Protein AF-A0A1A8EBB9-F1 (afdb_monomer_lite)

Secondary structure (DSSP, 8-state):
-PPPPPPPPPPP---GGG-TTT----TT---SSEE----B-GGG----S-EEEEE-TTS-EEEEEESSSS-EEEEEESSTTSPBEEEEESSSSSGGGGGGGT-SSPPPP-----GGGSPP---EEESSTTPPPEE-

Organism: Nothobranchius kadleci (NCBI:txid1051664)

Structure (mmCIF, N/CA/C/O backbone):
data_AF-A0A1A8EBB9-F1
#
_entry.id   AF-A0A1A8EBB9-F1
#
loop_
_atom_site.group_PDB
_atom_site.id
_atom_site.type_symbol
_atom_site.label_atom_id
_atom_site.label_alt_id
_atom_site.label_comp_id
_atom_site.label_asym_id
_atom_site.label_entity_id
_atom_site.label_seq_id
_atom_site.pdbx_PDB_ins_code
_atom_site.Cartn_x
_atom_site.Cartn_y
_atom_site.Cartn_z
_atom_site.occupancy
_atom_site.B_iso_or_equiv
_atom_site.auth_seq_id
_atom_site.auth_comp_id
_atom_site.auth_asym_id
_atom_site.auth_atom_id
_atom_site.pdbx_PDB_model_num
ATOM 1 N N . VAL A 1 1 ? 10.785 33.507 10.508 1.00 47.97 1 VAL A N 1
ATOM 2 C CA . VAL A 1 1 ? 9.485 33.448 9.800 1.00 47.97 1 VAL A CA 1
ATOM 3 C C . VAL A 1 1 ? 9.617 32.380 8.728 1.00 47.97 1 VAL A C 1
ATOM 5 O O . VAL A 1 1 ? 10.434 32.559 7.837 1.00 47.97 1 VAL A O 1
ATOM 8 N N . PHE A 1 2 ? 8.946 31.236 8.869 1.00 54.59 2 PHE A N 1
ATOM 9 C CA . PHE A 1 2 ? 8.956 30.201 7.828 1.00 54.59 2 PHE A CA 1
ATOM 10 C C . PHE A 1 2 ? 8.008 30.642 6.705 1.00 54.59 2 PHE A C 1
ATOM 12 O O . PHE A 1 2 ? 6.863 30.994 6.981 1.00 54.59 2 PHE A O 1
ATOM 19 N N . GLY A 1 3 ? 8.512 30.719 5.470 1.00 63.44 3 GLY A N 1
ATOM 20 C CA . GLY A 1 3 ? 7.738 31.148 4.303 1.00 63.44 3 GLY A CA 1
ATOM 21 C C . GLY A 1 3 ? 6.659 30.131 3.930 1.00 63.44 3 GLY A C 1
ATOM 22 O O . GLY A 1 3 ? 6.873 28.925 4.039 1.00 63.44 3 GLY A O 1
ATOM 23 N N . LEU A 1 4 ? 5.499 30.620 3.494 1.00 72.06 4 LEU A N 1
ATOM 24 C CA . LEU A 1 4 ? 4.437 29.792 2.923 1.00 72.06 4 LEU A CA 1
ATOM 25 C C . LEU A 1 4 ? 4.851 29.330 1.519 1.00 72.06 4 LEU A C 1
ATOM 27 O O . LEU A 1 4 ? 5.282 30.141 0.700 1.00 72.06 4 LEU A O 1
ATOM 31 N N . GLY A 1 5 ? 4.736 28.026 1.255 1.00 75.75 5 GLY A N 1
ATOM 32 C CA . GLY A 1 5 ? 4.920 27.466 -0.084 1.00 75.75 5 GLY A CA 1
ATOM 33 C C . GLY A 1 5 ? 3.820 27.926 -1.055 1.00 75.75 5 GLY A C 1
ATOM 34 O O . GLY A 1 5 ? 2.767 28.386 -0.610 1.00 75.75 5 GLY A O 1
ATOM 35 N N . PRO A 1 6 ? 4.046 27.820 -2.375 1.00 80.75 6 PRO A N 1
ATOM 36 C CA . PRO A 1 6 ? 3.064 28.217 -3.379 1.00 80.75 6 PRO A CA 1
ATOM 37 C C . PRO A 1 6 ? 1.777 27.389 -3.270 1.00 80.75 6 PRO A C 1
ATOM 39 O O . PRO A 1 6 ? 1.810 26.205 -2.931 1.00 80.75 6 PRO A O 1
ATOM 42 N N . PHE A 1 7 ? 0.642 28.011 -3.589 1.00 78.06 7 PHE A N 1
ATOM 43 C CA . PHE A 1 7 ? -0.645 27.324 -3.660 1.00 78.06 7 PHE A CA 1
ATOM 44 C C . PHE A 1 7 ? -0.638 26.305 -4.808 1.00 78.06 7 PHE A C 1
ATOM 46 O O . PHE A 1 7 ? -0.289 26.642 -5.938 1.00 78.06 7 PHE A O 1
ATOM 53 N N . SER A 1 8 ? -1.022 25.059 -4.522 1.00 80.69 8 SER A N 1
ATOM 54 C CA . SER A 1 8 ? -1.249 24.027 -5.536 1.00 80.69 8 SER A CA 1
ATOM 55 C C . SER A 1 8 ? -2.730 23.956 -5.904 1.00 80.69 8 SER A C 1
ATOM 57 O O . SER A 1 8 ? -3.585 24.138 -5.038 1.00 80.69 8 SER A O 1
ATOM 59 N N . GLU A 1 9 ? -3.038 23.619 -7.156 1.00 83.56 9 GLU A N 1
ATOM 60 C CA . GLU A 1 9 ? -4.413 23.343 -7.586 1.00 83.56 9 GLU A CA 1
ATOM 61 C C . GLU A 1 9 ? -5.034 22.176 -6.805 1.00 83.56 9 GLU A C 1
ATOM 63 O O . GLU A 1 9 ? -4.383 21.161 -6.532 1.00 83.56 9 GLU A O 1
ATOM 68 N N . THR A 1 10 ? -6.313 22.313 -6.455 1.00 79.25 10 THR A N 1
ATOM 69 C CA . THR A 1 10 ? -7.089 21.244 -5.821 1.00 79.25 10 THR A CA 1
ATOM 70 C C . THR A 1 10 ? -7.615 20.287 -6.881 1.00 79.25 10 THR A C 1
ATOM 72 O O . THR A 1 10 ? -8.433 20.668 -7.717 1.00 79.25 10 THR A O 1
ATOM 75 N N . LEU A 1 11 ? -7.174 19.033 -6.822 1.00 73.00 11 LEU A N 1
ATOM 76 C CA . LEU A 1 11 ? -7.644 17.961 -7.696 1.00 73.00 11 LEU A CA 1
ATOM 77 C C . LEU A 1 11 ? -8.769 17.183 -7.012 1.00 73.00 11 LEU A C 1
ATOM 79 O O . LEU A 1 11 ? -8.608 16.723 -5.882 1.00 73.00 11 LEU A O 1
ATOM 83 N N . THR A 1 12 ? -9.891 17.019 -7.713 1.00 73.94 12 THR A N 1
ATOM 84 C CA . THR A 1 12 ? -10.962 16.103 -7.307 1.00 73.94 12 THR A CA 1
ATOM 85 C C . THR A 1 12 ? -10.745 14.760 -7.993 1.00 73.94 12 THR A C 1
ATOM 87 O O . THR A 1 12 ? -10.496 14.693 -9.195 1.00 73.94 12 THR A O 1
ATOM 90 N N . TYR A 1 13 ? -10.784 13.682 -7.219 1.00 67.19 13 TYR A N 1
ATOM 91 C CA . TYR A 1 13 ? -10.704 12.317 -7.723 1.00 67.19 13 TYR A CA 1
ATOM 92 C C . TYR A 1 13 ? -11.538 11.412 -6.823 1.00 67.19 13 TYR A C 1
ATOM 94 O O . TYR A 1 13 ? -11.715 11.699 -5.641 1.00 67.19 13 TYR A O 1
ATOM 102 N N . VAL A 1 14 ? -12.066 10.341 -7.405 1.00 67.31 14 VAL A N 1
ATOM 103 C CA . VAL A 1 14 ? -12.767 9.281 -6.679 1.00 67.31 14 VAL A CA 1
ATOM 104 C C . VAL A 1 14 ? -11.806 8.111 -6.595 1.00 67.31 14 VAL A C 1
ATOM 106 O O . VAL A 1 14 ? -11.289 7.660 -7.619 1.00 67.31 14 VAL A O 1
ATOM 109 N N . THR A 1 15 ? -11.507 7.664 -5.381 1.00 71.75 15 THR A N 1
ATOM 110 C CA . THR A 1 15 ? -10.640 6.503 -5.180 1.00 71.75 15 THR A CA 1
ATOM 111 C C . THR A 1 15 ? -11.437 5.215 -5.261 1.00 71.75 15 THR A C 1
ATOM 113 O O . THR A 1 15 ? -12.652 5.213 -5.086 1.00 71.75 15 THR A O 1
ATOM 116 N N . GLU A 1 16 ? -10.751 4.092 -5.475 1.00 70.19 16 GLU A N 1
ATOM 117 C CA . GLU A 1 16 ? -11.391 2.774 -5.398 1.00 70.19 16 GLU A CA 1
ATOM 118 C C . GLU A 1 16 ? -12.050 2.547 -4.025 1.00 70.19 16 GLU A C 1
ATOM 120 O O . GLU A 1 16 ? -13.074 1.882 -3.935 1.00 70.19 16 GLU A O 1
ATOM 125 N N . SER A 1 17 ? -11.507 3.134 -2.953 1.00 67.31 17 SER A N 1
ATOM 126 C CA . SER A 1 17 ? -12.098 3.033 -1.613 1.00 67.31 17 SER A CA 1
ATOM 127 C C . SER A 1 17 ? -13.224 4.045 -1.346 1.00 67.31 17 SER A C 1
ATOM 129 O O . SER A 1 17 ? -13.880 3.959 -0.308 1.00 67.31 17 SER A O 1
ATOM 131 N N . ASP A 1 18 ? -13.462 4.992 -2.260 1.00 69.12 18 ASP A N 1
ATOM 132 C CA . ASP A 1 18 ? -14.579 5.947 -2.207 1.00 69.12 18 ASP A CA 1
ATOM 133 C C . ASP A 1 18 ? -15.809 5.477 -2.986 1.00 69.12 18 ASP A C 1
ATOM 135 O O . ASP A 1 18 ? -16.841 6.148 -2.954 1.00 69.12 18 ASP A O 1
ATOM 139 N N . ASP A 1 19 ? -15.720 4.342 -3.681 1.00 68.75 19 ASP A N 1
ATOM 140 C CA . ASP A 1 19 ? -16.850 3.774 -4.403 1.00 68.75 19 ASP A CA 1
ATOM 141 C C . ASP A 1 19 ? -17.898 3.223 -3.407 1.00 68.75 19 ASP A C 1
ATOM 143 O O . ASP A 1 19 ? -17.621 2.260 -2.675 1.00 68.75 19 ASP A O 1
ATOM 147 N N . PRO A 1 20 ? -19.120 3.789 -3.377 1.00 67.06 20 PRO A N 1
ATOM 148 C CA . PRO A 1 20 ? -20.170 3.366 -2.455 1.00 67.06 20 PRO A CA 1
ATOM 149 C C . PRO A 1 20 ? -20.662 1.936 -2.715 1.00 67.06 20 PRO A C 1
ATOM 151 O O . PRO A 1 20 ? -21.256 1.330 -1.825 1.00 67.06 20 PRO A O 1
ATOM 154 N N . PHE A 1 21 ? -20.414 1.370 -3.902 1.00 65.00 21 PHE A N 1
ATOM 155 C CA . PHE A 1 21 ? -20.717 -0.033 -4.194 1.00 65.00 21 PHE A CA 1
ATOM 156 C C . PHE A 1 21 ? -19.678 -0.998 -3.608 1.00 65.00 21 PHE A C 1
ATOM 158 O O . PHE A 1 21 ? -19.942 -2.199 -3.508 1.00 65.00 21 PHE A O 1
ATOM 165 N N . LEU A 1 22 ? -18.498 -0.495 -3.228 1.00 60.56 22 LEU A N 1
ATOM 166 C CA . LEU A 1 22 ? -17.404 -1.290 -2.673 1.00 60.56 22 LEU A CA 1
ATOM 167 C C . LEU A 1 22 ? -17.383 -1.250 -1.143 1.00 60.56 22 LEU A C 1
ATOM 169 O O . LEU A 1 22 ? -17.108 -2.277 -0.512 1.00 60.56 22 LEU A O 1
ATOM 173 N N . ILE A 1 23 ? -17.675 -0.089 -0.547 1.00 60.12 23 ILE A N 1
ATOM 174 C CA . ILE A 1 23 ? -17.685 0.115 0.905 1.00 60.12 23 ILE A CA 1
ATOM 175 C C . ILE A 1 23 ? -18.845 1.045 1.283 1.00 60.12 23 ILE A C 1
ATOM 177 O O . ILE A 1 23 ? -18.873 2.214 0.904 1.00 60.12 23 ILE A O 1
ATOM 181 N N . GLU A 1 24 ? -19.777 0.549 2.097 1.00 58.16 24 GLU A N 1
ATOM 182 C CA . GLU A 1 24 ? -20.805 1.392 2.705 1.00 58.16 24 GLU A CA 1
ATOM 183 C C . GLU A 1 24 ? -20.168 2.175 3.865 1.00 58.16 24 GLU A C 1
ATOM 185 O O . GLU A 1 24 ? -19.823 1.612 4.906 1.00 58.16 24 GLU A O 1
ATOM 190 N N . ARG A 1 25 ? -19.926 3.477 3.664 1.00 58.59 25 ARG A N 1
ATOM 191 C CA . ARG A 1 25 ? -19.374 4.344 4.713 1.00 58.59 25 ARG A CA 1
ATOM 192 C C . ARG A 1 25 ? -20.414 4.518 5.826 1.00 58.59 25 ARG A C 1
ATOM 194 O O . ARG A 1 25 ? -21.530 4.947 5.527 1.00 58.59 25 ARG A O 1
ATOM 201 N N . PRO A 1 26 ? -20.066 4.289 7.105 1.00 55.91 26 PRO A N 1
ATOM 202 C CA . PRO A 1 26 ? -20.957 4.634 8.203 1.00 55.91 26 PRO A CA 1
ATOM 203 C C . PRO A 1 26 ? -21.285 6.137 8.174 1.00 55.91 26 PRO A C 1
ATOM 205 O O . PRO A 1 26 ? -20.384 6.947 7.908 1.00 55.91 26 PRO A O 1
ATOM 208 N N . PRO A 1 27 ? -22.531 6.551 8.470 1.00 52.09 27 PRO A N 1
ATOM 209 C CA . PRO A 1 27 ? -22.857 7.960 8.663 1.00 52.09 27 PRO A CA 1
ATOM 210 C C . PRO A 1 27 ? -21.965 8.527 9.777 1.00 52.09 27 PRO A C 1
ATOM 212 O O . PRO A 1 27 ? -22.028 8.066 10.912 1.00 52.09 27 PRO A O 1
ATOM 215 N N . GLY A 1 28 ? -21.095 9.488 9.450 1.00 59.66 28 GLY A N 1
ATOM 216 C CA . GLY A 1 28 ? -20.062 9.995 10.370 1.00 59.66 28 GLY A CA 1
ATOM 217 C C . GLY A 1 28 ? -18.620 9.623 10.000 1.00 59.66 28 GLY A C 1
ATOM 218 O O . GLY A 1 28 ? -17.699 10.144 10.619 1.00 59.66 28 GLY A O 1
ATOM 219 N N . GLY A 1 29 ? -18.415 8.811 8.955 1.00 54.78 29 GLY A N 1
ATOM 220 C CA . GLY A 1 29 ? -17.121 8.646 8.288 1.00 54.78 29 GLY A CA 1
ATOM 221 C C . GLY A 1 29 ? -16.074 7.889 9.103 1.00 54.78 29 GLY A C 1
ATOM 222 O O . GLY A 1 29 ? -14.992 8.421 9.343 1.00 54.78 29 GLY A O 1
ATOM 223 N N . GLU A 1 30 ? -16.364 6.650 9.514 1.00 56.44 30 GLU A N 1
ATOM 224 C CA . GLU A 1 30 ? -15.314 5.793 10.079 1.00 56.44 30 GLU A CA 1
ATOM 225 C C . GLU A 1 30 ? -14.159 5.570 9.077 1.00 56.44 30 GLU A C 1
ATOM 227 O O . GLU A 1 30 ? -14.375 5.593 7.858 1.00 56.44 30 GLU A O 1
ATOM 232 N N . PRO A 1 31 ? -12.919 5.357 9.560 1.00 59.66 31 PRO A N 1
ATOM 233 C CA . PRO A 1 31 ? -11.763 5.174 8.691 1.00 59.66 31 PRO A CA 1
ATOM 234 C C . PRO A 1 31 ? -11.888 3.905 7.834 1.00 59.66 31 PRO A C 1
ATOM 236 O O . PRO A 1 31 ? -12.122 2.820 8.356 1.00 59.66 31 PRO A O 1
ATOM 239 N N . ILE A 1 32 ? -11.614 4.024 6.528 1.00 77.44 32 ILE A N 1
ATOM 240 C CA . ILE A 1 32 ? -11.479 2.890 5.583 1.00 77.44 32 ILE A CA 1
ATOM 241 C C . ILE A 1 32 ? -10.457 1.851 6.090 1.00 77.44 32 ILE A C 1
ATOM 243 O O . ILE A 1 32 ? -10.563 0.655 5.815 1.00 77.44 32 ILE A O 1
ATOM 247 N N . TRP A 1 33 ? -9.452 2.325 6.827 1.00 88.12 33 TRP A N 1
ATOM 248 C CA . TRP A 1 33 ? -8.387 1.523 7.411 1.00 88.12 33 TRP A CA 1
ATOM 249 C C . TRP A 1 33 ? -8.723 1.107 8.836 1.00 88.12 33 TRP A C 1
ATOM 251 O O . TRP A 1 33 ? -8.835 1.943 9.731 1.00 88.12 33 TRP A O 1
ATOM 261 N N . ILE A 1 34 ? -8.782 -0.200 9.063 1.00 90.62 34 ILE A N 1
ATOM 262 C CA . ILE A 1 34 ? -9.085 -0.775 10.371 1.00 90.62 34 ILE A CA 1
ATOM 263 C C . ILE A 1 34 ? -7.778 -1.253 11.012 1.00 90.62 34 ILE A C 1
ATOM 265 O O . ILE A 1 34 ? -6.999 -1.940 10.342 1.00 90.62 34 ILE A O 1
ATOM 269 N N . PRO A 1 35 ? -7.510 -0.933 12.293 1.00 94.81 35 PRO A N 1
ATOM 270 C CA . PRO A 1 35 ? -6.394 -1.523 13.022 1.00 94.81 35 PRO A CA 1
ATOM 271 C C . PRO A 1 35 ? -6.533 -3.049 13.053 1.00 94.81 35 PRO A C 1
ATOM 273 O O . PRO A 1 35 ? -7.519 -3.579 13.565 1.00 94.81 35 PRO A O 1
ATOM 276 N N . PHE A 1 36 ? -5.557 -3.767 12.505 1.00 95.50 36 PHE A N 1
ATOM 277 C CA . PHE A 1 36 ? -5.599 -5.226 12.448 1.00 95.50 36 PHE A CA 1
ATOM 278 C C . PHE A 1 36 ? -4.192 -5.799 12.364 1.00 95.50 36 PHE A C 1
ATOM 280 O O . PHE A 1 36 ? -3.419 -5.445 11.475 1.00 95.50 36 PHE A O 1
ATOM 287 N N . THR A 1 37 ? -3.868 -6.709 13.279 1.00 96.44 37 THR A N 1
ATOM 288 C CA . THR A 1 37 ? -2.596 -7.429 13.261 1.00 96.44 37 THR A CA 1
ATOM 289 C C . THR A 1 37 ? -2.699 -8.622 12.320 1.00 96.44 37 THR A C 1
ATOM 291 O O . THR A 1 37 ? -3.345 -9.618 12.642 1.00 96.44 37 THR A O 1
ATOM 294 N N . PHE A 1 38 ? -2.039 -8.531 11.170 1.00 96.25 38 PHE A N 1
ATOM 295 C CA . PHE A 1 38 ? -1.969 -9.606 10.190 1.00 96.25 38 PHE A CA 1
ATOM 296 C C . PHE A 1 38 ? -0.614 -10.318 10.229 1.00 96.25 38 PHE A C 1
ATOM 298 O O . PHE A 1 38 ? 0.397 -9.794 10.703 1.00 96.25 38 PHE A O 1
ATOM 305 N N . LYS A 1 39 ? -0.588 -11.553 9.723 1.00 95.75 39 LYS A N 1
ATOM 306 C CA . LYS A 1 39 ? 0.647 -12.333 9.592 1.00 95.75 39 LYS A CA 1
ATOM 307 C C . LYS A 1 39 ? 1.352 -11.948 8.297 1.00 95.75 39 LYS A C 1
ATOM 309 O O . LYS A 1 39 ? 0.720 -11.935 7.251 1.00 95.75 39 LYS A O 1
ATOM 314 N N . TYR A 1 40 ? 2.651 -11.689 8.353 1.00 94.81 40 TYR A N 1
ATOM 315 C CA . TYR A 1 40 ? 3.510 -11.478 7.186 1.00 94.81 40 TYR A CA 1
ATOM 316 C C . TYR A 1 40 ? 4.905 -12.045 7.476 1.00 94.81 40 TYR A C 1
ATOM 318 O O . TYR A 1 40 ? 5.231 -12.323 8.631 1.00 94.81 40 TYR A O 1
ATOM 326 N N . ASN A 1 41 ? 5.738 -12.226 6.448 1.00 91.31 41 ASN A N 1
ATOM 327 C CA . ASN A 1 41 ? 7.114 -12.685 6.647 1.00 91.31 41 ASN A CA 1
ATOM 328 C C . ASN A 1 41 ? 8.000 -11.534 7.182 1.00 91.31 41 ASN A C 1
ATOM 330 O O . ASN A 1 41 ? 8.265 -10.586 6.432 1.00 91.31 41 ASN A O 1
ATOM 334 N N . PRO A 1 42 ? 8.504 -11.604 8.432 1.00 87.56 42 PRO A N 1
ATOM 335 C CA . PRO A 1 42 ? 9.306 -10.535 9.025 1.00 87.56 42 PRO A CA 1
ATOM 336 C C . PRO A 1 42 ? 10.678 -10.370 8.361 1.00 87.56 42 PRO A C 1
ATOM 338 O O . PRO A 1 42 ? 11.266 -9.300 8.457 1.00 87.56 42 PRO A O 1
ATOM 341 N N . ILE A 1 43 ? 11.186 -11.378 7.643 1.00 86.62 43 ILE A N 1
ATOM 342 C CA . ILE A 1 43 ? 12.446 -11.261 6.888 1.00 86.62 43 ILE A CA 1
ATOM 343 C C . ILE A 1 43 ? 12.305 -10.207 5.784 1.00 86.62 43 ILE A C 1
ATOM 345 O O . ILE A 1 43 ? 13.262 -9.523 5.440 1.00 86.62 43 ILE A O 1
ATOM 349 N N . HIS A 1 44 ? 11.095 -10.026 5.251 1.00 81.81 44 HIS A N 1
ATOM 350 C CA . HIS A 1 44 ? 10.856 -9.119 4.135 1.00 81.81 44 HIS A CA 1
ATOM 351 C C . HIS A 1 44 ? 10.602 -7.678 4.597 1.00 81.81 44 HIS A C 1
ATOM 353 O O . HIS A 1 44 ? 10.330 -6.818 3.762 1.00 81.81 44 HIS A O 1
ATOM 359 N N . SER A 1 45 ? 10.607 -7.372 5.897 1.00 86.44 45 SER A N 1
ATOM 360 C CA . SER A 1 45 ? 10.339 -6.015 6.376 1.00 86.44 45 SER A CA 1
ATOM 361 C C . SER A 1 45 ? 11.008 -5.708 7.705 1.00 86.44 45 SER A C 1
ATOM 363 O O . SER A 1 45 ? 10.868 -6.440 8.675 1.00 86.44 45 SER A O 1
ATOM 365 N N . SER A 1 46 ? 11.647 -4.545 7.785 1.00 87.56 46 SER A N 1
ATOM 366 C CA . SER A 1 46 ? 12.125 -3.978 9.047 1.00 87.56 46 SER A CA 1
ATOM 367 C C . SER A 1 46 ? 11.045 -3.207 9.820 1.00 87.56 46 SER A C 1
ATOM 369 O O . SER A 1 46 ? 11.302 -2.747 10.933 1.00 87.56 46 SER A O 1
ATOM 371 N N . CYS A 1 47 ? 9.843 -3.051 9.256 1.00 92.38 47 CYS A N 1
ATOM 372 C CA . CYS A 1 47 ? 8.757 -2.275 9.847 1.00 92.38 47 CYS A CA 1
ATOM 373 C C . CYS A 1 47 ? 8.085 -3.081 10.963 1.00 92.38 47 CYS A C 1
ATOM 375 O O . CYS A 1 47 ? 7.715 -4.233 10.763 1.00 92.38 47 CYS A O 1
ATOM 377 N N . LYS A 1 48 ? 7.937 -2.481 12.147 1.00 93.44 48 LYS A N 1
ATOM 378 C CA . LYS A 1 48 ? 7.411 -3.151 13.354 1.00 93.44 48 LYS A CA 1
ATOM 379 C C . LYS A 1 48 ? 6.314 -2.353 14.067 1.00 93.44 48 LYS A C 1
ATOM 381 O O . LYS A 1 48 ? 5.967 -2.671 15.199 1.00 93.44 48 LYS A O 1
ATOM 386 N N . GLY A 1 49 ? 5.823 -1.284 13.444 1.00 95.44 49 GLY A N 1
ATOM 387 C CA . GLY A 1 49 ? 4.820 -0.397 14.021 1.00 95.44 49 GLY A CA 1
ATOM 388 C C . GLY A 1 49 ? 3.393 -0.922 13.884 1.00 95.44 49 GLY A C 1
ATOM 389 O O . GLY A 1 49 ? 3.155 -2.090 13.567 1.00 95.44 49 GLY A O 1
ATOM 390 N N . SER A 1 50 ? 2.440 -0.018 14.118 1.00 97.06 50 SER A N 1
ATOM 391 C CA . SER A 1 50 ? 1.008 -0.291 14.002 1.00 97.06 50 SER A CA 1
ATOM 392 C C . SER A 1 50 ? 0.640 -0.844 12.627 1.00 97.06 50 SER A C 1
ATOM 394 O O . SER A 1 50 ? 1.243 -0.485 11.610 1.00 97.06 50 SER A O 1
ATOM 396 N N . GLN A 1 51 ? -0.363 -1.718 12.619 1.00 97.25 51 GLN A N 1
ATOM 397 C CA . GLN A 1 51 ? -0.827 -2.415 11.430 1.00 97.25 51 GLN A CA 1
ATOM 398 C C . GLN A 1 51 ? -2.274 -2.054 11.134 1.00 97.25 51 GLN A C 1
ATOM 400 O O . GLN A 1 51 ? -3.107 -2.012 12.044 1.00 97.25 51 GLN A O 1
ATOM 405 N N . TYR A 1 52 ? -2.557 -1.822 9.859 1.00 96.00 52 TYR A N 1
ATOM 406 C CA . TYR A 1 52 ? -3.892 -1.492 9.385 1.00 96.00 52 TYR A CA 1
ATOM 407 C C . TYR A 1 52 ? -4.211 -2.294 8.137 1.00 96.00 52 TYR A C 1
ATOM 409 O O . TYR A 1 52 ? -3.320 -2.584 7.338 1.00 96.00 52 TYR A O 1
ATOM 417 N N . VAL A 1 53 ? -5.483 -2.621 7.955 1.00 94.69 53 VAL A N 1
ATOM 418 C CA . VAL A 1 53 ? -5.978 -3.303 6.761 1.00 94.69 53 VAL A CA 1
ATOM 419 C C . VAL A 1 53 ? -7.156 -2.555 6.169 1.00 94.69 53 VAL A C 1
ATOM 421 O O . VAL A 1 53 ? -7.944 -1.944 6.890 1.00 94.69 53 VAL A O 1
ATOM 424 N N . LYS A 1 54 ? -7.296 -2.656 4.852 1.00 90.44 54 LYS A N 1
ATOM 425 C CA . LYS A 1 54 ? -8.515 -2.287 4.142 1.00 90.44 54 LYS A CA 1
ATOM 426 C C . LYS A 1 54 ? -8.866 -3.344 3.107 1.00 90.44 54 LYS A C 1
ATOM 428 O O . LYS A 1 54 ? -8.000 -4.070 2.607 1.00 90.44 54 LYS A O 1
ATOM 433 N N . ARG A 1 55 ? -10.148 -3.423 2.771 1.00 87.00 55 ARG A N 1
ATOM 434 C CA . ARG A 1 55 ? -10.644 -4.285 1.698 1.00 87.00 55 ARG A CA 1
ATOM 435 C C . ARG A 1 55 ? -10.511 -3.573 0.351 1.00 87.00 55 ARG A C 1
ATOM 437 O O . ARG A 1 55 ? -10.671 -2.362 0.280 1.00 87.00 55 ARG A O 1
ATOM 444 N N . THR A 1 56 ? -10.228 -4.331 -0.704 1.00 80.44 56 THR A N 1
ATOM 445 C CA . THR A 1 56 ? -10.170 -3.844 -2.093 1.00 80.44 56 THR A CA 1
ATOM 446 C C . THR A 1 56 ? -11.277 -4.457 -2.944 1.00 80.44 56 THR A C 1
ATOM 448 O O . THR A 1 56 ? -11.881 -5.470 -2.571 1.00 80.44 56 THR A O 1
ATOM 451 N N . TRP A 1 57 ? -11.499 -3.888 -4.127 1.00 74.75 57 TRP A N 1
ATOM 452 C CA . TRP A 1 57 ? -12.508 -4.357 -5.077 1.00 74.75 57 TRP A CA 1
ATOM 453 C C . TRP A 1 57 ? -12.188 -5.710 -5.715 1.00 74.75 57 TRP A C 1
ATOM 455 O O . TRP A 1 57 ? -13.094 -6.489 -6.007 1.00 74.75 57 TRP A O 1
ATOM 465 N N . TYR A 1 58 ? -10.904 -6.063 -5.817 1.00 73.00 58 TYR A N 1
ATOM 466 C CA . TYR A 1 58 ? -10.445 -7.368 -6.306 1.00 73.00 58 TYR A CA 1
ATOM 467 C C . TYR A 1 58 ? -10.703 -8.523 -5.324 1.00 73.00 58 TYR A C 1
ATOM 469 O O . TYR A 1 58 ? -10.135 -9.602 -5.476 1.00 73.00 58 TYR A O 1
ATOM 477 N N . ARG A 1 59 ? -11.522 -8.306 -4.283 1.00 83.00 59 ARG A N 1
ATOM 478 C CA . ARG A 1 59 ? -11.765 -9.252 -3.178 1.00 83.00 59 ARG A CA 1
ATOM 479 C C . ARG A 1 59 ? -10.490 -9.643 -2.422 1.00 83.00 59 ARG A C 1
ATOM 481 O O . ARG A 1 59 ? -10.450 -10.700 -1.805 1.00 83.00 59 ARG A O 1
ATOM 488 N N . LYS A 1 60 ? -9.487 -8.765 -2.431 1.00 89.38 60 LYS A N 1
ATOM 489 C CA . LYS A 1 60 ? -8.242 -8.887 -1.664 1.00 89.38 60 LYS A CA 1
ATOM 490 C C . LYS A 1 60 ? -8.203 -7.859 -0.538 1.00 89.38 60 LYS A C 1
ATOM 492 O O . LYS A 1 60 ? -8.964 -6.885 -0.542 1.00 89.38 60 LYS A O 1
ATOM 497 N N . PHE A 1 61 ? -7.288 -8.043 0.397 1.00 93.06 61 PHE A N 1
ATOM 498 C CA . PHE A 1 61 ? -6.992 -7.106 1.471 1.00 93.06 61 PHE A CA 1
ATOM 499 C C . PHE A 1 61 ? -5.632 -6.466 1.238 1.00 93.06 61 PHE A C 1
ATOM 501 O O . PHE A 1 61 ? -4.655 -7.158 0.958 1.00 93.06 61 PHE A O 1
ATOM 508 N N . VAL A 1 62 ? -5.568 -5.147 1.395 1.00 94.81 62 VAL A N 1
ATOM 509 C CA . VAL A 1 62 ? -4.300 -4.421 1.486 1.00 94.81 62 VAL A CA 1
ATOM 510 C C . VAL A 1 62 ? -4.006 -4.210 2.960 1.00 94.81 62 VAL A C 1
ATOM 512 O O . VAL A 1 62 ? -4.865 -3.745 3.708 1.00 94.81 62 VAL A O 1
ATOM 515 N N . GLY A 1 63 ? -2.797 -4.568 3.375 1.00 95.88 63 GLY A N 1
ATOM 516 C CA . GLY A 1 63 ? -2.284 -4.347 4.719 1.00 95.88 63 GLY A CA 1
ATOM 517 C C . GLY A 1 63 ? -1.122 -3.365 4.694 1.00 95.88 63 GLY A C 1
ATOM 518 O O . GLY A 1 63 ? -0.300 -3.400 3.781 1.00 95.88 63 GLY A O 1
ATOM 5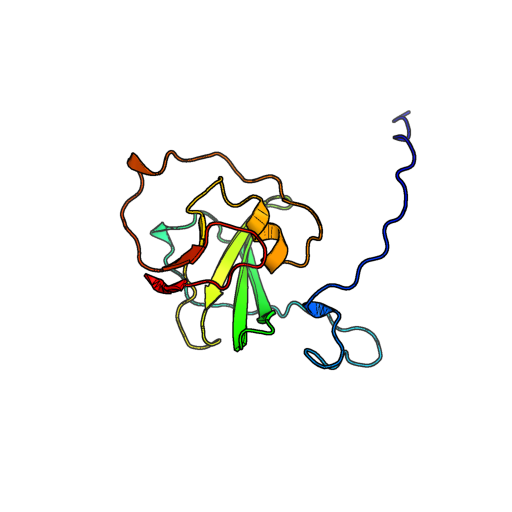19 N N . VAL A 1 64 ? -1.020 -2.502 5.699 1.00 96.50 64 VAL A N 1
ATOM 520 C CA . VAL A 1 64 ? 0.143 -1.632 5.898 1.00 96.50 64 VAL A CA 1
ATOM 521 C C . VAL A 1 64 ? 0.749 -1.851 7.274 1.00 96.50 64 VAL A C 1
ATOM 523 O O . VAL A 1 64 ? 0.030 -1.985 8.262 1.00 96.50 64 VAL A O 1
ATOM 526 N N . VAL A 1 65 ? 2.080 -1.862 7.338 1.00 97.06 65 VAL A N 1
ATOM 527 C CA . VAL A 1 65 ? 2.847 -1.862 8.592 1.00 97.06 65 VAL A CA 1
ATOM 528 C C . VAL A 1 65 ? 3.659 -0.578 8.654 1.00 97.06 65 VAL A C 1
ATOM 530 O O . VAL A 1 65 ? 4.468 -0.311 7.761 1.00 97.06 65 VAL A O 1
ATOM 533 N N . LEU A 1 66 ? 3.464 0.224 9.701 1.00 95.44 66 LEU A N 1
ATOM 534 C CA . LEU A 1 66 ? 4.226 1.459 9.880 1.00 95.44 66 LEU A CA 1
ATOM 535 C C . LEU A 1 66 ? 5.685 1.148 10.246 1.00 95.44 66 LEU A C 1
ATOM 537 O O . LEU A 1 66 ? 5.972 0.302 11.092 1.00 95.44 66 LEU A O 1
ATOM 541 N N . CYS A 1 67 ? 6.623 1.848 9.617 1.00 92.31 67 CYS A N 1
ATOM 542 C CA . CYS A 1 67 ? 8.053 1.767 9.923 1.00 92.31 67 CYS A CA 1
ATOM 543 C C . CYS A 1 67 ? 8.470 2.957 10.801 1.00 92.31 67 CYS A C 1
ATOM 545 O O . CYS A 1 67 ? 9.261 2.802 11.726 1.00 92.31 67 CYS A O 1
ATOM 547 N N . ASN A 1 68 ? 7.926 4.142 10.503 1.00 91.00 68 ASN A N 1
ATOM 548 C CA . ASN A 1 68 ? 8.027 5.379 11.280 1.00 91.00 68 ASN A CA 1
ATOM 549 C C . ASN A 1 68 ? 6.893 6.343 10.855 1.00 91.00 68 ASN A C 1
ATOM 551 O O . ASN A 1 68 ? 5.978 5.934 10.142 1.00 91.00 68 ASN A O 1
ATOM 555 N N . SER A 1 69 ? 6.944 7.615 11.267 1.00 87.62 69 SER A N 1
ATOM 556 C CA . SER A 1 69 ? 5.912 8.620 10.952 1.00 87.62 69 SER A CA 1
ATOM 557 C C . SER A 1 69 ? 5.784 8.976 9.465 1.00 87.62 69 SER A C 1
ATOM 559 O O . SER A 1 69 ? 4.770 9.544 9.073 1.00 87.62 69 SER A O 1
ATOM 561 N N . LEU A 1 70 ? 6.788 8.660 8.643 1.00 87.75 70 LEU A N 1
ATOM 562 C CA . LEU A 1 70 ? 6.854 9.029 7.224 1.00 87.75 70 LEU A CA 1
ATOM 563 C C . LEU A 1 70 ? 6.923 7.820 6.282 1.00 87.75 70 LEU A C 1
ATOM 565 O O . LEU A 1 70 ? 6.874 7.992 5.066 1.00 87.75 70 LEU A O 1
ATOM 569 N N . ARG A 1 71 ? 7.074 6.602 6.813 1.00 90.00 71 ARG A N 1
ATOM 570 C CA . ARG A 1 71 ? 7.287 5.391 6.017 1.00 90.00 71 ARG A CA 1
ATOM 571 C C . ARG A 1 71 ? 6.463 4.233 6.551 1.00 90.00 71 ARG A C 1
ATOM 573 O O . ARG A 1 71 ? 6.486 3.935 7.744 1.00 90.00 71 ARG A O 1
ATOM 580 N N . TYR A 1 72 ? 5.821 3.531 5.631 1.00 93.50 72 TYR A N 1
ATOM 581 C CA . TYR A 1 72 ? 5.114 2.279 5.858 1.00 93.50 72 TYR A CA 1
ATOM 582 C C . TYR A 1 72 ? 5.479 1.283 4.754 1.00 93.50 72 TYR A C 1
ATOM 584 O O . TYR A 1 72 ? 6.016 1.665 3.712 1.00 93.50 72 TYR A O 1
ATOM 592 N N . LYS A 1 73 ? 5.204 0.000 4.989 1.00 94.19 73 LYS A N 1
ATOM 593 C CA . LYS A 1 73 ? 5.288 -1.047 3.969 1.00 94.19 73 LYS A CA 1
ATOM 594 C C . LYS A 1 73 ? 3.895 -1.576 3.650 1.00 94.19 73 LYS A C 1
ATOM 596 O O . LYS A 1 73 ? 3.128 -1.843 4.571 1.00 94.19 73 LYS A O 1
ATOM 601 N N . ILE A 1 74 ? 3.610 -1.736 2.360 1.00 94.88 74 ILE A N 1
ATOM 602 C CA . ILE A 1 74 ? 2.359 -2.282 1.829 1.00 94.88 74 ILE A CA 1
ATOM 603 C C . ILE A 1 74 ? 2.512 -3.794 1.629 1.00 94.88 74 ILE A C 1
ATOM 605 O O . ILE A 1 74 ? 3.546 -4.272 1.158 1.00 94.88 74 ILE A O 1
ATOM 609 N N . PHE A 1 75 ? 1.469 -4.528 1.987 1.00 95.94 75 PHE A N 1
ATOM 610 C CA . PHE A 1 75 ? 1.313 -5.959 1.787 1.00 95.94 75 PHE A CA 1
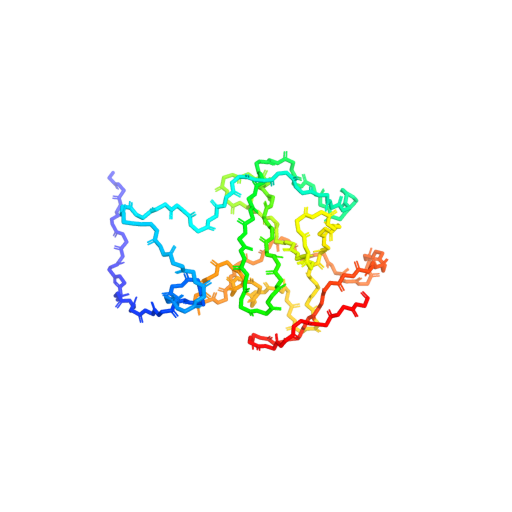ATOM 611 C C . PHE A 1 75 ? -0.072 -6.253 1.212 1.00 95.94 75 PHE A C 1
ATOM 613 O O . PHE A 1 75 ? -0.989 -5.435 1.322 1.00 95.94 75 PHE A O 1
ATOM 620 N N . MET A 1 76 ? -0.244 -7.446 0.655 1.00 96.06 76 MET A N 1
ATOM 621 C CA . MET A 1 76 ? -1.525 -7.907 0.134 1.00 96.06 76 MET A CA 1
ATOM 622 C C . MET A 1 76 ? -1.822 -9.339 0.576 1.00 96.06 76 MET A C 1
ATOM 624 O O . MET A 1 76 ? -0.917 -10.165 0.661 1.00 96.06 76 MET A O 1
ATOM 628 N N . GLY A 1 77 ? -3.087 -9.631 0.864 1.00 95.56 77 GLY A N 1
ATOM 629 C CA . GLY A 1 77 ? -3.559 -10.963 1.241 1.00 95.56 77 GLY A CA 1
ATOM 630 C C . GLY A 1 77 ? -4.942 -11.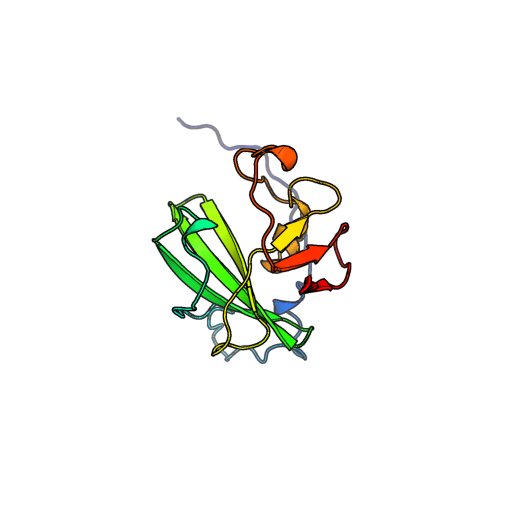257 0.663 1.00 95.56 77 GLY A C 1
ATOM 631 O O . GLY A 1 77 ? -5.721 -10.340 0.409 1.00 95.56 77 GLY A O 1
ATOM 632 N N . ASP A 1 78 ? -5.268 -12.534 0.468 1.00 94.19 78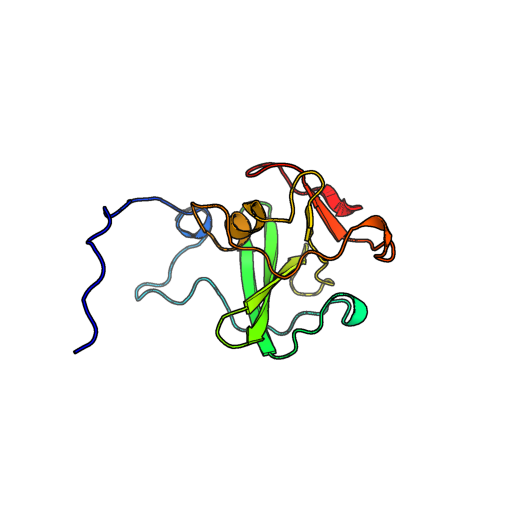 ASP A N 1
ATOM 633 C CA . ASP A 1 78 ? -6.602 -12.950 0.000 1.00 94.19 78 ASP A CA 1
ATOM 634 C C . ASP A 1 78 ? -7.662 -12.899 1.110 1.00 94.19 78 ASP A C 1
ATOM 636 O O . ASP A 1 78 ? -8.853 -12.750 0.844 1.00 94.19 78 ASP A O 1
ATOM 640 N N . GLY A 1 79 ? -7.243 -12.975 2.375 1.00 92.56 79 GLY A N 1
ATOM 641 C CA . GLY A 1 79 ? -8.142 -12.966 3.522 1.00 92.56 79 GLY A CA 1
ATOM 642 C C . GLY A 1 79 ? -7.449 -12.529 4.805 1.00 92.56 79 GLY A C 1
ATOM 643 O O . GLY A 1 79 ? -6.242 -12.670 4.955 1.00 92.56 79 GLY A O 1
ATOM 644 N N . LEU A 1 80 ? -8.229 -12.047 5.776 1.00 92.88 80 LEU A N 1
ATOM 645 C CA . LEU A 1 80 ? -7.711 -11.591 7.076 1.00 92.88 80 LEU A CA 1
ATOM 646 C C . LEU A 1 80 ? -7.041 -12.700 7.907 1.00 92.88 80 LEU A C 1
ATOM 648 O O . LEU A 1 80 ? -6.256 -12.409 8.804 1.00 92.88 80 LEU A O 1
ATOM 652 N N . ARG A 1 81 ? -7.380 -13.969 7.646 1.00 92.75 81 ARG A N 1
ATOM 653 C CA . ARG A 1 81 ? -6.800 -15.137 8.334 1.00 92.75 81 ARG A CA 1
ATOM 654 C C . ARG A 1 81 ? -5.579 -15.712 7.611 1.00 92.75 81 ARG A C 1
ATOM 656 O O . ARG A 1 81 ? -4.843 -16.489 8.217 1.00 92.75 81 ARG A O 1
ATOM 663 N N . GLU A 1 82 ? -5.373 -15.308 6.363 1.00 94.62 82 GLU A N 1
ATOM 664 C CA . GLU A 1 82 ? -4.281 -15.761 5.509 1.00 94.62 82 GLU A CA 1
ATOM 665 C C . GLU A 1 82 ? -3.036 -14.886 5.705 1.00 94.62 82 GLU A C 1
ATOM 667 O O . GLU A 1 82 ? -3.135 -13.749 6.184 1.00 94.62 82 GLU A O 1
ATOM 672 N N . PRO A 1 83 ? -1.839 -15.395 5.370 1.00 95.56 83 PRO A N 1
ATOM 673 C CA . PRO A 1 83 ? -0.644 -14.569 5.339 1.00 95.56 83 PRO A CA 1
ATOM 674 C C . PRO A 1 83 ? -0.769 -13.450 4.298 1.00 95.56 83 PRO A C 1
ATOM 676 O O . PRO A 1 83 ? -1.260 -13.634 3.186 1.00 95.56 83 PRO A O 1
ATOM 679 N N . PHE A 1 84 ? -0.274 -12.279 4.675 1.00 97.25 84 PHE A N 1
ATOM 680 C CA . PHE A 1 84 ? -0.086 -11.143 3.795 1.00 97.25 84 PHE A CA 1
ATOM 681 C C . PHE A 1 84 ? 1.332 -11.193 3.229 1.00 97.25 84 PHE A C 1
ATOM 683 O O . PHE A 1 84 ? 2.318 -11.358 3.956 1.00 97.25 84 PHE A O 1
ATOM 690 N N . TYR A 1 85 ? 1.430 -11.018 1.920 1.00 96.19 85 TYR A N 1
ATOM 691 C CA . TYR A 1 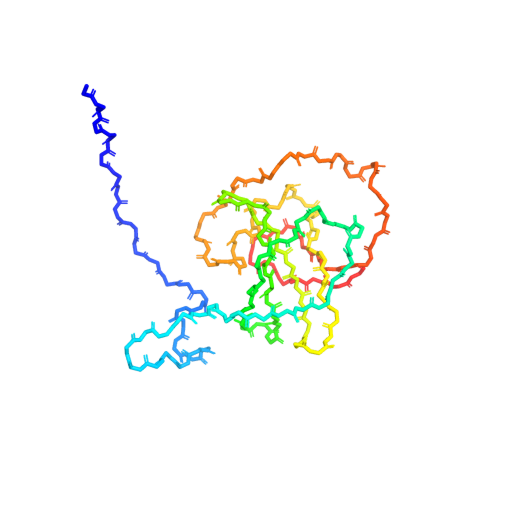85 ? 2.665 -11.110 1.164 1.00 96.19 85 TYR A CA 1
ATOM 692 C C . TYR A 1 85 ? 3.136 -9.736 0.696 1.00 96.19 85 TYR A C 1
ATOM 694 O O . TYR A 1 85 ? 2.351 -8.794 0.571 1.00 96.19 85 TYR A O 1
ATOM 702 N N . SER A 1 86 ? 4.443 -9.621 0.448 1.00 93.81 86 SER A N 1
ATOM 703 C CA . SER A 1 86 ? 5.001 -8.448 -0.229 1.00 93.81 86 SER A CA 1
ATOM 704 C C . SER A 1 86 ? 4.389 -8.315 -1.624 1.00 93.81 86 SER A C 1
ATOM 706 O O . SER A 1 86 ? 4.033 -9.320 -2.242 1.00 93.81 86 SER A O 1
ATOM 708 N N . ILE A 1 87 ? 4.318 -7.080 -2.114 1.00 92.88 87 ILE A N 1
ATOM 709 C CA . ILE A 1 87 ? 3.995 -6.786 -3.507 1.00 92.88 87 ILE A CA 1
ATOM 710 C C . ILE A 1 87 ? 5.306 -6.404 -4.196 1.00 92.88 87 ILE A C 1
ATOM 712 O O . ILE A 1 87 ? 5.968 -5.461 -3.759 1.00 92.88 87 ILE A O 1
ATOM 716 N N . GLY A 1 88 ? 5.714 -7.182 -5.190 1.00 91.31 88 GLY A N 1
ATOM 717 C CA . GLY A 1 88 ? 6.843 -6.904 -6.064 1.00 91.31 88 GLY A CA 1
ATOM 718 C C . GLY A 1 88 ? 6.411 -6.077 -7.268 1.00 91.31 88 GLY A C 1
ATOM 719 O O . GLY A 1 88 ? 5.285 -6.205 -7.747 1.00 91.31 88 GLY A O 1
ATOM 720 N N . ASP A 1 89 ? 7.329 -5.255 -7.755 1.00 90.19 89 ASP A N 1
ATOM 721 C CA . ASP A 1 89 ? 7.163 -4.515 -8.998 1.00 90.19 89 ASP A CA 1
ATOM 722 C C . ASP A 1 89 ? 8.098 -5.109 -10.054 1.00 90.19 89 ASP A C 1
ATOM 724 O O . ASP A 1 89 ? 9.293 -5.298 -9.812 1.00 90.19 89 ASP A O 1
ATOM 728 N N . SER A 1 90 ? 7.532 -5.464 -11.204 1.00 89.44 90 SER A N 1
ATOM 729 C CA . SER A 1 90 ? 8.281 -6.017 -12.334 1.00 89.44 90 SER A CA 1
ATOM 730 C C . SER A 1 90 ? 8.879 -4.919 -13.214 1.00 89.44 90 SER A C 1
ATOM 732 O O . SER A 1 90 ? 9.860 -5.178 -13.912 1.00 89.44 90 SER A O 1
ATOM 734 N N . LEU A 1 91 ? 8.302 -3.710 -13.201 1.00 88.19 91 LEU A N 1
ATOM 735 C CA . LEU A 1 91 ? 8.735 -2.569 -14.006 1.00 88.19 91 LEU A CA 1
ATOM 736 C C . LEU A 1 91 ? 8.626 -1.263 -13.213 1.00 88.19 91 LEU A C 1
ATOM 738 O O . LEU A 1 91 ? 7.673 -0.504 -13.351 1.00 88.19 91 LEU A O 1
ATOM 742 N N . GLY A 1 92 ? 9.688 -0.960 -12.475 1.00 87.75 92 GLY A N 1
ATOM 743 C CA . GLY A 1 92 ? 9.762 0.225 -11.630 1.00 87.75 92 GLY A CA 1
ATOM 744 C C . GLY A 1 92 ? 10.374 -0.131 -10.286 1.00 87.75 92 GLY A C 1
ATOM 745 O O . GLY A 1 92 ? 11.187 -1.055 -10.189 1.00 87.75 92 GLY A O 1
ATOM 746 N N . GLN A 1 93 ? 10.035 0.644 -9.264 1.00 87.81 93 GLN A N 1
ATOM 747 C CA . GLN A 1 93 ? 10.442 0.441 -7.875 1.00 87.81 93 GLN A CA 1
ATOM 748 C C . GLN A 1 93 ? 9.234 0.415 -6.923 1.00 87.81 93 GLN A C 1
ATOM 750 O O . GLN A 1 93 ? 9.390 0.589 -5.709 1.00 87.81 93 GLN A O 1
ATOM 755 N N . GLY A 1 94 ? 8.031 0.194 -7.455 1.00 89.88 94 GLY A N 1
ATOM 756 C CA . GLY A 1 94 ? 6.767 0.197 -6.729 1.00 89.88 94 GLY A CA 1
ATOM 757 C C . GLY A 1 94 ? 6.193 1.594 -6.505 1.00 89.88 94 GLY A C 1
ATOM 758 O O . GLY A 1 94 ? 5.456 1.806 -5.540 1.00 89.88 94 GLY A O 1
ATOM 759 N N . GLU A 1 95 ? 6.539 2.580 -7.336 1.00 91.94 95 GLU A N 1
ATOM 760 C CA . GLU A 1 95 ? 5.954 3.922 -7.271 1.00 91.94 95 GLU A CA 1
ATOM 761 C C . GLU A 1 95 ? 4.435 3.863 -7.507 1.00 91.94 95 GLU A C 1
ATOM 763 O O . GLU A 1 95 ? 3.655 4.555 -6.847 1.00 91.94 95 GLU A O 1
ATOM 768 N N . ASP A 1 96 ? 3.993 2.964 -8.381 1.00 91.88 96 ASP A N 1
ATOM 769 C CA . ASP A 1 96 ? 2.590 2.701 -8.684 1.00 91.88 96 ASP A CA 1
ATOM 770 C C . ASP A 1 96 ? 1.836 2.013 -7.523 1.00 91.88 96 ASP A C 1
ATOM 772 O O . ASP A 1 96 ? 0.604 2.096 -7.446 1.00 91.88 96 ASP A O 1
ATOM 776 N N . HIS A 1 97 ? 2.542 1.366 -6.583 1.00 92.44 97 HIS A N 1
ATOM 777 C CA . HIS A 1 97 ? 1.936 0.670 -5.440 1.00 92.44 97 HIS A CA 1
ATOM 778 C C . HIS A 1 97 ? 1.161 1.616 -4.520 1.00 92.44 97 HIS A C 1
ATOM 780 O O . HIS A 1 97 ? 0.288 1.173 -3.771 1.00 92.44 97 HIS A O 1
ATOM 786 N N . CYS A 1 98 ? 1.410 2.926 -4.589 1.00 90.56 98 CYS A N 1
ATOM 787 C CA . CYS A 1 98 ? 0.604 3.905 -3.868 1.00 90.56 98 CYS A CA 1
ATOM 788 C C . CYS A 1 98 ? -0.874 3.904 -4.295 1.00 90.56 98 CYS A C 1
ATOM 790 O O . CYS A 1 98 ? -1.724 4.326 -3.510 1.00 90.56 98 CYS A O 1
ATOM 792 N N . GLN A 1 99 ? -1.219 3.345 -5.461 1.00 89.38 99 GLN A N 1
ATOM 793 C CA . GLN A 1 99 ? -2.611 3.063 -5.818 1.00 89.38 99 GLN A CA 1
ATOM 794 C C . GLN A 1 99 ? -3.302 2.171 -4.776 1.00 89.38 99 GLN A C 1
ATOM 796 O O . GLN A 1 99 ? -4.463 2.402 -4.448 1.00 89.38 99 GLN A O 1
ATOM 801 N N . PHE A 1 100 ? -2.598 1.188 -4.204 1.00 90.69 100 PHE A N 1
ATOM 802 C CA . PHE A 1 100 ? -3.179 0.289 -3.203 1.00 90.69 100 PHE A CA 1
ATOM 803 C C . PHE A 1 100 ? -3.568 1.005 -1.917 1.00 90.69 100 PHE A C 1
ATOM 805 O O . PHE A 1 100 ? -4.345 0.459 -1.146 1.00 90.69 100 PHE A O 1
ATOM 812 N N . VAL A 1 101 ? -3.076 2.222 -1.685 1.00 90.19 101 VAL A N 1
ATOM 813 C CA . VAL A 1 101 ? -3.483 3.089 -0.574 1.00 90.19 101 VAL A CA 1
ATOM 814 C C . VAL A 1 101 ? -4.262 4.317 -1.056 1.00 90.19 101 VAL A C 1
ATOM 816 O O . VAL A 1 101 ? -4.255 5.347 -0.394 1.00 90.19 101 VAL A O 1
ATOM 819 N N . ASP A 1 102 ? -4.940 4.187 -2.201 1.00 85.62 102 ASP A N 1
ATOM 820 C CA . ASP A 1 102 ? -5.831 5.189 -2.800 1.00 85.62 102 ASP A CA 1
ATOM 821 C C . ASP A 1 102 ? -5.144 6.457 -3.320 1.00 85.62 102 ASP A C 1
ATOM 823 O O . ASP A 1 102 ? -5.804 7.451 -3.623 1.00 85.62 102 ASP A O 1
ATOM 827 N N . SER A 1 103 ? -3.820 6.448 -3.480 1.00 84.69 103 SER A N 1
ATOM 828 C CA . SER A 1 103 ? -3.143 7.586 -4.095 1.00 84.69 103 SER A CA 1
ATOM 829 C C . SER A 1 103 ? -3.467 7.656 -5.583 1.00 84.69 103 SER A C 1
ATOM 831 O O . SER A 1 103 ? -3.316 6.675 -6.316 1.00 84.69 103 SER A O 1
ATOM 833 N N . TYR A 1 104 ? -3.838 8.848 -6.054 1.00 81.56 104 TYR A N 1
ATOM 834 C CA . TYR A 1 104 ? -3.974 9.134 -7.481 1.00 81.56 104 TYR A CA 1
ATOM 835 C C . TYR A 1 104 ? -2.620 9.380 -8.170 1.00 81.56 104 TYR A C 1
ATOM 837 O O . TYR A 1 104 ? -2.539 9.255 -9.391 1.00 81.56 104 TYR A O 1
ATOM 845 N N . ARG A 1 105 ? -1.543 9.651 -7.426 1.00 85.62 105 ARG A N 1
ATOM 846 C CA . ARG A 1 105 ? -0.183 9.775 -7.975 1.00 85.62 105 ARG A CA 1
ATOM 847 C C . ARG A 1 105 ? 0.695 8.614 -7.563 1.00 85.62 105 ARG A C 1
ATOM 849 O O . ARG A 1 105 ? 0.487 8.008 -6.511 1.00 85.62 105 ARG A O 1
ATOM 856 N N . ASP A 1 106 ? 1.709 8.393 -8.374 1.00 88.31 106 ASP A N 1
ATOM 857 C CA . ASP A 1 106 ? 2.795 7.498 -8.034 1.00 88.31 106 ASP A CA 1
ATOM 858 C C . ASP A 1 106 ? 3.555 8.069 -6.828 1.00 88.31 106 ASP A C 1
ATOM 860 O O . ASP A 1 106 ? 3.672 9.288 -6.637 1.00 88.31 106 ASP A O 1
ATOM 864 N N . GLY A 1 107 ? 3.976 7.175 -5.947 1.00 85.94 107 GLY A N 1
ATOM 865 C CA . GLY A 1 107 ? 4.583 7.512 -4.675 1.00 85.94 107 GLY A CA 1
ATOM 866 C C . GLY A 1 107 ? 6.085 7.687 -4.740 1.00 85.94 107 GLY A C 1
ATOM 867 O O . GLY A 1 107 ? 6.757 7.308 -5.693 1.00 85.94 107 GLY A O 1
ATOM 868 N N . ARG A 1 108 ? 6.630 8.208 -3.641 1.00 87.69 108 ARG A N 1
ATOM 869 C CA . ARG A 1 108 ? 8.060 8.097 -3.363 1.00 87.69 108 ARG A CA 1
ATOM 870 C C . ARG A 1 108 ? 8.317 6.758 -2.694 1.00 87.69 108 ARG A C 1
ATOM 872 O O . ARG A 1 108 ? 7.820 6.509 -1.594 1.00 87.69 108 ARG A O 1
ATOM 879 N N . THR A 1 109 ? 9.099 5.923 -3.352 1.00 83.75 109 THR A N 1
ATOM 880 C CA . THR A 1 109 ? 9.533 4.634 -2.823 1.00 83.75 109 THR A CA 1
ATOM 881 C C . THR A 1 109 ? 10.690 4.836 -1.842 1.00 83.75 109 THR A C 1
ATOM 883 O O . THR A 1 109 ? 11.317 5.898 -1.777 1.00 83.75 109 THR A O 1
ATOM 886 N N . GLY A 1 110 ? 10.912 3.848 -0.970 1.00 75.31 110 GLY A N 1
ATOM 887 C CA . GLY A 1 110 ? 12.050 3.871 -0.049 1.00 75.31 110 GLY A CA 1
ATOM 888 C C . GLY A 1 110 ? 13.387 3.684 -0.782 1.00 75.31 110 GLY A C 1
ATOM 889 O O . GLY A 1 110 ? 13.420 3.664 -2.007 1.00 75.31 110 GLY A O 1
ATOM 890 N N . PRO A 1 111 ? 14.499 3.504 -0.046 1.00 74.31 111 PRO A N 1
ATOM 891 C CA . PRO A 1 111 ? 15.761 3.080 -0.642 1.00 74.31 111 PRO A CA 1
ATOM 892 C C . PRO A 1 111 ? 15.558 1.857 -1.539 1.00 74.31 111 PRO A C 1
ATOM 894 O O . PRO A 1 111 ? 14.870 0.914 -1.142 1.00 74.31 111 PRO A O 1
ATOM 897 N N . VAL A 1 112 ? 16.140 1.917 -2.734 1.00 69.69 112 VAL A N 1
ATOM 898 C CA . VAL A 1 112 ? 16.077 0.858 -3.739 1.00 69.69 112 VAL A CA 1
ATOM 899 C C . VAL A 1 112 ? 17.125 -0.192 -3.394 1.00 69.69 112 VAL A C 1
ATOM 901 O O . VAL A 1 112 ? 18.324 0.071 -3.493 1.00 69.69 112 VAL A O 1
ATOM 904 N N . ASP A 1 113 ? 16.674 -1.377 -2.995 1.00 63.34 113 ASP A N 1
ATOM 905 C CA . ASP A 1 113 ? 17.532 -2.556 -2.930 1.00 63.34 113 ASP A CA 1
ATOM 906 C C . ASP A 1 113 ? 17.518 -3.211 -4.315 1.00 63.34 113 ASP A C 1
ATOM 908 O O . ASP A 1 113 ? 16.466 -3.621 -4.806 1.00 63.34 113 ASP A O 1
ATOM 912 N N . PHE A 1 114 ? 18.675 -3.278 -4.979 1.00 61.62 114 PHE A N 1
ATOM 913 C CA . PHE A 1 114 ? 18.771 -3.890 -6.305 1.00 61.62 114 PHE A CA 1
ATOM 914 C C . PHE A 1 114 ? 18.285 -5.345 -6.253 1.00 61.62 114 PHE A C 1
ATOM 916 O O . PHE A 1 114 ? 18.836 -6.160 -5.509 1.00 61.62 114 PHE A O 1
ATOM 923 N N . SER A 1 115 ? 17.275 -5.663 -7.070 1.00 63.38 115 SER A N 1
ATOM 924 C CA . SER A 1 115 ? 16.547 -6.942 -7.075 1.00 63.38 115 SER A CA 1
ATOM 925 C C . SER A 1 115 ? 17.451 -8.177 -7.127 1.00 63.38 115 SER A C 1
ATOM 927 O O . SER A 1 115 ? 17.153 -9.177 -6.481 1.00 63.38 115 SER A O 1
ATOM 929 N N . ASN A 1 116 ? 18.596 -8.089 -7.810 1.00 64.25 116 ASN A N 1
ATOM 930 C CA . ASN A 1 116 ? 19.567 -9.181 -7.946 1.00 64.25 116 ASN A CA 1
ATOM 931 C C . ASN A 1 116 ? 20.168 -9.669 -6.616 1.00 64.25 116 ASN A C 1
ATOM 933 O O . ASN A 1 116 ? 20.708 -10.771 -6.568 1.00 64.25 116 ASN A O 1
ATOM 937 N N . ASN A 1 117 ? 20.103 -8.862 -5.554 1.00 65.50 117 ASN A N 1
ATOM 938 C CA . ASN A 1 117 ? 20.653 -9.207 -4.240 1.00 65.50 117 ASN A CA 1
ATOM 939 C C . ASN A 1 117 ? 19.580 -9.655 -3.239 1.00 65.50 117 ASN A C 1
ATOM 941 O O . ASN A 1 117 ? 19.905 -9.962 -2.090 1.00 65.50 117 ASN A O 1
ATOM 945 N N . LEU A 1 118 ? 18.308 -9.664 -3.643 1.00 67.94 118 LEU A N 1
ATOM 946 C CA . LEU A 1 118 ? 17.206 -10.056 -2.779 1.00 67.94 118 LEU A CA 1
ATOM 947 C C . LEU A 1 118 ? 16.881 -11.544 -2.977 1.00 67.94 118 LEU A C 1
ATOM 949 O O . LEU A 1 118 ? 16.862 -12.029 -4.109 1.00 67.94 118 LEU A O 1
ATOM 953 N N . PRO A 1 119 ? 16.615 -12.293 -1.894 1.00 76.50 119 PRO A N 1
ATOM 954 C CA . PRO A 1 119 ? 16.167 -13.672 -2.011 1.00 76.50 119 PRO A CA 1
ATOM 955 C C . PRO A 1 119 ? 14.813 -13.732 -2.727 1.00 76.50 119 PRO A C 1
ATOM 957 O O . PRO A 1 119 ? 13.928 -12.912 -2.475 1.00 76.50 119 PRO A O 1
ATO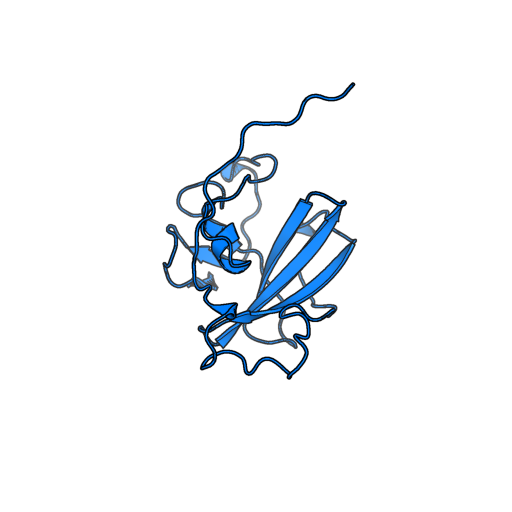M 960 N N . SER A 1 120 ? 14.638 -14.738 -3.587 1.00 82.31 120 SER A N 1
ATOM 961 C CA . SER A 1 120 ? 13.341 -15.032 -4.194 1.00 82.31 120 SER A CA 1
ATOM 962 C C . SER A 1 120 ? 12.313 -15.325 -3.105 1.00 82.31 120 SER A C 1
ATOM 964 O O . SER A 1 120 ? 12.574 -16.108 -2.187 1.00 82.31 120 SER A O 1
ATOM 966 N N . ALA A 1 121 ? 11.136 -14.733 -3.233 1.00 86.19 121 ALA A N 1
ATOM 967 C CA . ALA A 1 121 ? 10.059 -14.858 -2.274 1.00 86.19 121 ALA A CA 1
ATOM 968 C C . ALA A 1 121 ? 8.733 -14.981 -3.011 1.00 86.19 121 ALA A C 1
ATOM 970 O O . ALA A 1 121 ? 8.523 -14.278 -3.993 1.00 86.19 121 ALA A O 1
ATOM 971 N N . GLN A 1 122 ? 7.833 -15.810 -2.484 1.00 92.06 122 GLN A N 1
ATOM 972 C CA . GLN A 1 122 ? 6.449 -15.798 -2.937 1.00 92.06 122 GLN A CA 1
ATOM 973 C C . GLN A 1 122 ? 5.781 -14.482 -2.546 1.00 92.06 122 GLN A C 1
ATOM 975 O O . GLN A 1 122 ? 5.934 -14.003 -1.411 1.00 92.06 122 GLN A O 1
ATOM 980 N N . GLY A 1 123 ? 5.001 -13.928 -3.462 1.00 94.62 123 GLY A N 1
ATOM 981 C CA . GLY A 1 123 ? 4.156 -12.789 -3.179 1.00 94.62 123 GLY A CA 1
ATOM 982 C C . GLY A 1 123 ? 3.307 -12.343 -4.349 1.00 94.62 123 GLY A C 1
ATOM 983 O O . GLY A 1 123 ? 3.129 -13.042 -5.342 1.00 94.62 123 GLY A O 1
ATOM 984 N N . TYR A 1 124 ? 2.730 -11.162 -4.183 1.00 94.94 124 TYR A N 1
ATOM 985 C CA . TYR A 1 124 ? 1.988 -10.520 -5.251 1.00 94.94 124 TYR A CA 1
ATOM 986 C C . TYR A 1 124 ? 2.942 -9.739 -6.133 1.00 94.94 124 TYR A C 1
ATOM 988 O O . TYR A 1 124 ? 3.939 -9.221 -5.642 1.00 94.94 124 TYR A O 1
ATOM 996 N N . TYR A 1 125 ? 2.633 -9.610 -7.411 1.00 94.06 125 TYR A N 1
ATOM 997 C CA . TYR A 1 125 ? 3.385 -8.744 -8.300 1.00 94.06 125 TYR A CA 1
ATOM 998 C C . TYR A 1 125 ? 2.517 -8.218 -9.435 1.00 94.06 125 TYR A C 1
ATOM 1000 O O . TYR A 1 125 ? 1.484 -8.799 -9.780 1.00 94.06 125 TYR A O 1
ATOM 1008 N N . ARG A 1 126 ? 2.955 -7.096 -9.996 1.00 94.06 126 ARG A N 1
ATOM 1009 C CA . ARG A 1 126 ? 2.479 -6.527 -11.260 1.00 94.06 126 ARG A CA 1
ATOM 1010 C C . ARG A 1 126 ? 3.597 -5.687 -11.878 1.00 94.06 126 ARG A C 1
ATOM 1012 O O . ARG A 1 126 ? 4.662 -5.559 -11.275 1.00 94.06 126 ARG A O 1
ATOM 1019 N N . ALA A 1 127 ? 3.375 -5.164 -13.073 1.00 92.94 127 ALA A N 1
ATOM 1020 C CA . ALA A 1 127 ? 4.309 -4.291 -13.772 1.00 92.94 127 ALA A CA 1
ATOM 1021 C C . ALA A 1 127 ? 3.771 -2.864 -13.923 1.00 92.94 127 ALA A C 1
ATOM 1023 O O . ALA A 1 127 ? 4.545 -1.918 -14.011 1.00 92.94 127 ALA A O 1
ATOM 1024 N N . TYR A 1 128 ? 2.448 -2.703 -13.985 1.00 92.00 128 TYR A N 1
ATOM 1025 C CA . TYR A 1 128 ? 1.839 -1.406 -14.243 1.00 92.00 128 TYR A CA 1
ATOM 1026 C C . TYR A 1 128 ? 0.716 -1.071 -13.272 1.00 92.00 128 TYR A C 1
ATOM 1028 O O . TYR A 1 128 ? 0.008 -1.918 -12.722 1.00 92.00 128 TYR A O 1
ATOM 1036 N N . ARG A 1 129 ? 0.485 0.231 -13.129 1.00 90.19 129 ARG A N 1
ATOM 1037 C CA . ARG A 1 129 ? -0.675 0.748 -12.419 1.00 90.19 129 ARG A CA 1
ATOM 1038 C C . ARG A 1 129 ? -1.973 0.245 -13.051 1.00 90.19 129 ARG A C 1
ATOM 1040 O O . ARG A 1 129 ? -2.064 0.139 -14.267 1.00 90.19 129 ARG A O 1
ATOM 1047 N N . GLN A 1 130 ? -2.984 -0.022 -12.221 1.00 87.75 130 GLN A N 1
ATOM 1048 C CA . GLN A 1 130 ? -4.272 -0.627 -12.609 1.00 87.75 130 GLN A CA 1
ATOM 1049 C C . GLN A 1 130 ? -4.184 -2.055 -13.167 1.00 87.75 130 GLN A C 1
ATOM 1051 O O . GLN A 1 130 ? -5.223 -2.674 -13.388 1.00 87.75 130 GLN A O 1
ATOM 1056 N N . GLU A 1 131 ? -2.986 -2.612 -13.338 1.00 91.06 131 GLU A N 1
ATOM 1057 C CA . GLU A 1 131 ? -2.845 -4.016 -13.684 1.00 91.06 131 GLU A CA 1
ATOM 1058 C C . GLU A 1 131 ? -3.317 -4.888 -12.507 1.00 91.06 131 GLU A C 1
ATOM 1060 O O . GLU A 1 131 ? -2.985 -4.597 -11.343 1.00 91.06 131 GLU A O 1
ATOM 1065 N N . PRO A 1 132 ? -4.090 -5.955 -12.780 1.00 90.50 132 PRO A N 1
ATOM 1066 C CA . PRO A 1 132 ? -4.404 -6.960 -11.781 1.00 90.50 132 PRO A CA 1
ATOM 1067 C C . PRO A 1 132 ? -3.128 -7.567 -11.200 1.00 90.50 132 PRO A C 1
ATOM 1069 O O . PRO A 1 132 ? -2.199 -7.923 -11.920 1.00 90.50 132 PRO A O 1
ATOM 1072 N N . VAL A 1 133 ? -3.098 -7.735 -9.882 1.00 92.12 133 VAL A N 1
ATOM 1073 C CA . VAL A 1 133 ? -1.985 -8.419 -9.223 1.00 92.12 133 VAL A CA 1
ATOM 1074 C C . VAL A 1 133 ? -2.017 -9.922 -9.497 1.00 92.12 133 VAL A C 1
ATOM 1076 O O . VAL A 1 133 ? -3.052 -10.577 -9.346 1.00 92.12 133 VAL A O 1
ATOM 1079 N N . THR A 1 134 ? -0.859 -10.481 -9.824 1.00 94.25 134 THR A N 1
ATOM 1080 C CA . THR A 1 134 ? -0.643 -11.928 -9.936 1.00 94.25 134 THR A CA 1
ATOM 1081 C C . THR A 1 134 ? 0.086 -12.429 -8.692 1.00 94.25 134 THR A C 1
ATOM 1083 O O . THR A 1 134 ? 0.784 -11.662 -8.038 1.00 94.25 134 THR A O 1
ATOM 1086 N N . PHE A 1 135 ? -0.104 -13.696 -8.325 1.00 94.69 135 PHE A N 1
ATOM 1087 C CA . PHE A 1 135 ? 0.619 -14.337 -7.224 1.00 94.69 135 PHE A CA 1
ATOM 1088 C C . PHE A 1 135 ? 1.659 -15.314 -7.782 1.00 94.69 135 PHE A C 1
ATOM 1090 O O . PHE A 1 135 ? 1.335 -16.079 -8.693 1.00 94.69 135 PHE A O 1
ATOM 1097 N N . GLY A 1 136 ? 2.885 -15.297 -7.254 1.00 92.50 136 GLY A N 1
ATOM 1098 C CA . GLY A 1 136 ? 3.990 -16.156 -7.697 1.00 92.50 136 GLY A CA 1
ATOM 1099 C C . GLY A 1 136 ? 5.173 -16.147 -6.749 1.00 92.50 136 GLY A C 1
ATOM 1100 O O . GLY A 1 136 ? 5.284 -15.191 -5.954 1.00 92.50 136 GLY A O 1
#

Sequence (136 aa):
VFGLGPFSETLTYVTESDDPFLIERPPGGEPIWIPFTFKYNPIHSSCKGSQYVKRTWYRKFVGVVLCNSLRYKIFMGDGLREPFYSIGDSLGQGEDHCQFVDSYRDGRTGPVDFSNNLPSAQGYYRAYRQEPVTFG

Foldseek 3Di:
DDDDDDDDDDDDDQAQLNPCVQDPADPVGDDQWDFADAAEDCVVDPADATKTWHAGPVCKIWMWGHRDPVDIAIWIGNDRHDYTYHEDEPADQCQLVCSVVRDPGRHDHDDDDPPVPDDDDWGWYDHDHPDDIDTD

pLDDT: mean 83.57, std 12.69, range [47.97, 97.25]

Radius of gyration: 16.22 Å; chains: 1; bounding box: 44×50×28 Å

InterPro domains:
  IPR049109 Target of Nesh-SH3/FNDC1, C-terminal domain [PF21731] (33-136)